Protein AF-A0A7S1GPT6-F1 (afdb_monomer)

Solvent-accessible surface area (backbone atoms only — not comparable to full-atom values): 10479 Å² total; per-residue (Å²): 139,83,83,91,85,88,83,77,87,80,75,87,80,90,67,91,73,74,90,72,77,72,77,74,68,86,82,73,55,74,66,53,53,50,54,49,53,50,51,50,53,50,50,54,53,48,50,55,48,53,53,55,52,52,55,48,50,58,49,51,63,57,60,75,68,60,80,88,77,86,90,85,83,87,88,85,83,88,80,91,83,85,89,78,77,87,76,75,82,73,84,88,82,83,86,72,55,74,66,58,54,49,31,55,75,71,61,67,63,74,86,76,78,64,78,95,53,89,57,72,57,47,72,77,43,83,72,46,66,88,82,92,81,85,77,82,86,85,81,82,80,74,78,89,67,129

Structure (mmCIF, N/CA/C/O backbone):
data_AF-A0A7S1GPT6-F1
#
_entry.id   AF-A0A7S1GPT6-F1
#
loop_
_atom_site.group_PDB
_atom_site.id
_atom_site.type_symbol
_atom_site.label_atom_id
_atom_site.label_alt_id
_atom_site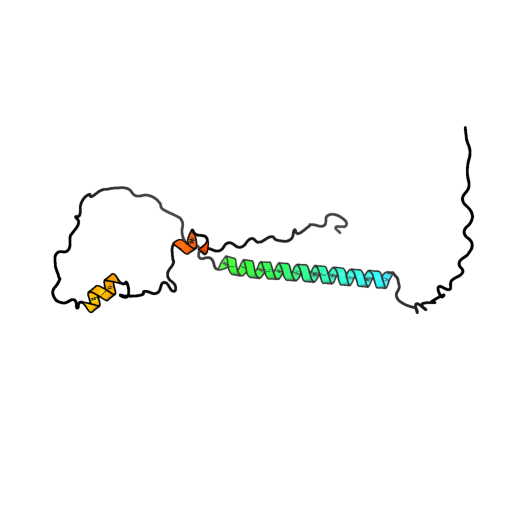.label_comp_id
_atom_site.label_asym_id
_atom_site.label_entity_id
_atom_site.label_seq_id
_atom_site.pdbx_PDB_ins_code
_atom_site.Cartn_x
_atom_site.Cartn_y
_atom_site.Cartn_z
_atom_site.occupancy
_atom_site.B_iso_or_equiv
_atom_site.auth_seq_id
_atom_site.auth_comp_id
_atom_site.auth_asym_id
_atom_site.auth_atom_id
_atom_site.pdbx_PDB_model_num
ATOM 1 N N . TYR A 1 1 ? -3.413 42.673 -56.608 1.00 36.94 1 TYR A N 1
ATOM 2 C CA . TYR A 1 1 ? -2.910 43.932 -56.034 1.00 36.94 1 TYR A CA 1
ATOM 3 C C . TYR A 1 1 ? -2.702 43.709 -54.536 1.00 36.94 1 TYR A C 1
ATOM 5 O O . TYR A 1 1 ? -3.648 43.268 -53.908 1.00 36.94 1 TYR A O 1
ATOM 13 N N . ASP A 1 2 ? -1.554 43.864 -53.874 1.00 45.47 2 ASP A N 1
ATOM 14 C CA . ASP A 1 2 ? -0.220 44.319 -54.266 1.00 45.47 2 ASP A CA 1
ATOM 15 C C . ASP A 1 2 ? 0.843 43.911 -53.220 1.00 45.47 2 ASP A C 1
ATOM 17 O O . ASP A 1 2 ? 0.607 43.906 -52.017 1.00 45.47 2 ASP A O 1
ATOM 21 N N . TYR A 1 3 ? 2.015 43.562 -53.750 1.00 46.72 3 TYR A N 1
ATOM 22 C CA . TYR A 1 3 ? 3.398 43.809 -53.319 1.00 46.72 3 TYR A CA 1
ATOM 23 C C . TYR A 1 3 ? 3.780 44.211 -51.871 1.00 46.72 3 TYR A C 1
ATOM 25 O O . TYR A 1 3 ? 3.494 45.295 -51.375 1.00 46.72 3 TYR A O 1
ATOM 33 N N . ARG A 1 4 ? 4.672 43.373 -51.311 1.00 52.00 4 ARG A N 1
ATOM 34 C CA . ARG A 1 4 ? 5.964 43.679 -50.642 1.00 52.00 4 ARG A CA 1
ATOM 35 C C . ARG A 1 4 ? 6.181 45.092 -50.047 1.00 52.00 4 ARG A C 1
ATOM 37 O O . ARG A 1 4 ? 6.510 46.029 -50.766 1.00 52.00 4 ARG A O 1
ATOM 44 N N . LYS A 1 5 ? 6.300 45.153 -48.715 1.00 53.69 5 LYS A N 1
ATOM 45 C CA . LYS A 1 5 ? 7.204 46.032 -47.926 1.00 53.69 5 LYS A CA 1
ATOM 46 C C . LYS A 1 5 ? 7.641 45.191 -46.711 1.00 53.69 5 LYS A C 1
ATOM 48 O O . LYS A 1 5 ? 6.791 44.588 -46.085 1.00 53.69 5 LYS A O 1
ATOM 53 N N . GLY A 1 6 ? 8.897 44.981 -46.325 1.00 51.38 6 GLY A N 1
ATOM 54 C CA . GLY A 1 6 ? 10.103 45.782 -46.474 1.00 51.38 6 GLY A CA 1
ATOM 55 C C . GLY A 1 6 ? 10.652 46.115 -45.079 1.00 51.38 6 GLY A C 1
ATOM 56 O O . GLY A 1 6 ? 10.609 47.276 -44.691 1.00 51.38 6 GLY A O 1
ATOM 57 N N . HIS A 1 7 ? 11.166 45.135 -44.319 1.00 46.94 7 HIS A N 1
ATOM 58 C CA . HIS A 1 7 ? 11.842 45.402 -43.039 1.00 46.94 7 HIS A CA 1
ATOM 59 C C . HIS A 1 7 ? 13.308 44.955 -43.033 1.00 46.94 7 HIS A C 1
ATOM 61 O O . HIS A 1 7 ? 13.669 43.818 -42.763 1.00 46.94 7 HIS A O 1
ATOM 67 N N . ARG A 1 8 ? 14.129 45.936 -43.424 1.00 56.47 8 ARG A N 1
ATOM 68 C CA . ARG A 1 8 ? 15.389 46.390 -42.818 1.00 56.47 8 ARG A CA 1
ATOM 69 C C . ARG A 1 8 ? 16.214 45.363 -42.027 1.00 56.47 8 ARG A C 1
ATOM 71 O O . ARG A 1 8 ? 15.931 45.023 -40.887 1.00 56.47 8 ARG A O 1
ATOM 78 N N . ARG A 1 9 ? 17.344 45.044 -42.659 1.00 50.75 9 ARG A N 1
ATOM 79 C CA . ARG A 1 9 ? 18.628 44.590 -42.112 1.00 50.75 9 ARG A CA 1
ATOM 80 C C . ARG A 1 9 ? 18.906 45.157 -40.711 1.00 50.75 9 ARG A C 1
ATOM 82 O O . ARG A 1 9 ? 19.160 46.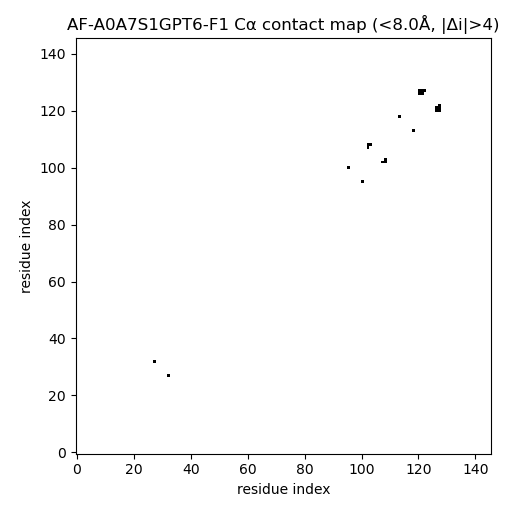355 -40.588 1.00 50.75 9 ARG A O 1
ATOM 89 N N . HIS A 1 10 ? 18.959 44.291 -39.701 1.00 43.28 10 HIS A N 1
ATOM 90 C CA . HIS A 1 10 ? 19.678 44.586 -38.465 1.00 43.28 10 HIS A CA 1
ATOM 91 C C . HIS A 1 10 ? 21.098 44.028 -38.565 1.00 43.28 10 HIS A C 1
ATOM 93 O O . HIS A 1 10 ? 21.322 42.833 -38.738 1.00 43.28 10 HIS A O 1
ATOM 99 N N . ARG A 1 11 ? 22.030 44.980 -38.553 1.00 49.41 11 ARG A N 1
ATOM 100 C CA . ARG A 1 11 ? 23.481 44.839 -38.485 1.00 49.41 11 ARG A CA 1
ATOM 101 C C . ARG A 1 11 ? 23.914 43.951 -37.318 1.00 49.41 11 ARG A C 1
ATOM 103 O O . ARG A 1 11 ? 23.320 44.024 -36.249 1.00 49.41 11 ARG A O 1
ATOM 110 N N . HIS A 1 12 ? 24.995 43.213 -37.575 1.00 44.31 12 HIS A N 1
ATOM 111 C CA . HIS A 1 12 ? 26.089 42.891 -36.657 1.00 44.31 12 HIS A CA 1
ATOM 112 C C . HIS A 1 12 ? 25.941 43.461 -35.239 1.00 44.31 12 HIS A C 1
ATOM 114 O O . HIS A 1 12 ? 26.089 44.668 -35.046 1.00 44.31 12 HIS A O 1
ATOM 120 N N . ASP A 1 13 ? 25.778 42.573 -34.259 1.00 48.78 13 ASP A N 1
ATOM 121 C CA . ASP A 1 13 ? 26.337 42.796 -32.927 1.00 48.78 13 ASP A CA 1
ATOM 122 C C . ASP A 1 13 ? 27.406 41.721 -32.706 1.00 48.78 13 ASP A C 1
ATOM 124 O O . ASP A 1 13 ? 27.148 40.570 -32.345 1.00 48.78 13 ASP A O 1
ATOM 128 N N . GLU A 1 14 ? 28.631 42.105 -33.050 1.00 51.06 14 GLU A N 1
ATOM 129 C CA . GLU A 1 14 ? 29.856 41.429 -32.663 1.00 51.06 14 GLU A CA 1
ATOM 130 C C . GLU A 1 14 ? 30.023 41.568 -31.151 1.00 51.06 14 GLU A C 1
ATOM 132 O O . GLU A 1 14 ? 30.644 42.504 -30.649 1.00 51.06 14 GLU A O 1
ATOM 137 N N . ARG A 1 15 ? 29.492 40.610 -30.393 1.00 49.41 15 ARG A N 1
ATOM 138 C CA . ARG A 1 15 ? 29.848 40.463 -28.982 1.00 49.41 15 ARG A CA 1
ATOM 139 C C . ARG A 1 15 ? 30.318 39.053 -28.703 1.00 49.41 15 ARG A C 1
ATOM 141 O O . ARG A 1 15 ? 29.548 38.171 -28.351 1.00 49.41 15 ARG A O 1
ATOM 148 N N . ARG A 1 16 ? 31.639 38.898 -28.844 1.00 51.50 16 ARG A N 1
ATOM 149 C CA . ARG A 1 16 ? 32.515 38.271 -27.841 1.00 51.50 16 ARG A CA 1
ATOM 150 C C . ARG A 1 16 ? 31.827 37.188 -26.994 1.00 51.50 16 ARG A C 1
ATOM 152 O O . ARG A 1 16 ? 31.577 37.380 -25.809 1.00 51.50 16 ARG A O 1
ATOM 159 N N . GLY A 1 17 ? 31.579 36.031 -27.593 1.00 45.84 17 GLY A N 1
ATOM 160 C CA . GLY A 1 17 ? 31.320 34.786 -26.876 1.00 45.84 17 GLY A CA 1
ATOM 161 C C . GLY A 1 17 ? 32.509 33.877 -27.111 1.00 45.84 17 GLY A C 1
ATOM 162 O O . GLY A 1 17 ? 32.592 33.251 -28.160 1.00 45.84 17 GLY A O 1
ATOM 163 N N . GLY A 1 18 ? 33.471 33.912 -26.190 1.00 44.12 18 GLY A N 1
ATOM 164 C CA . GLY A 1 18 ? 34.782 33.295 -26.333 1.00 44.12 18 GLY A CA 1
ATOM 165 C C . GLY A 1 18 ? 34.742 31.874 -26.889 1.00 44.12 18 GLY A C 1
ATOM 166 O O . GLY A 1 18 ? 33.984 31.024 -26.419 1.00 44.12 18 GLY A O 1
ATOM 167 N N . PHE A 1 19 ? 35.646 31.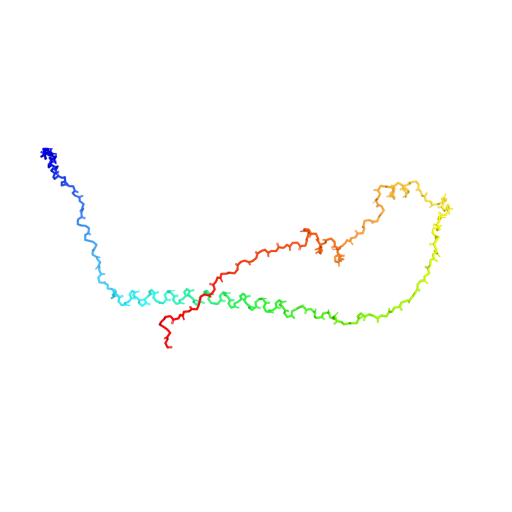638 -27.838 1.00 45.59 19 PHE A N 1
ATOM 168 C CA . PHE A 1 19 ? 36.330 30.369 -28.053 1.00 45.59 19 PHE A CA 1
ATOM 169 C C . PHE A 1 19 ? 36.816 29.839 -26.693 1.00 45.59 19 PHE A C 1
ATOM 171 O O . PHE A 1 19 ? 37.960 30.021 -26.286 1.00 45.59 19 PHE A O 1
ATOM 178 N N . ARG A 1 20 ? 35.922 29.217 -25.922 1.00 48.41 20 ARG A N 1
ATOM 179 C CA . ARG A 1 20 ? 36.317 28.326 -24.846 1.00 48.41 20 ARG A CA 1
ATOM 180 C C . ARG A 1 20 ? 36.595 27.019 -25.552 1.00 48.41 20 ARG A C 1
ATOM 182 O O . ARG A 1 20 ? 35.722 26.162 -25.664 1.00 48.41 20 ARG A O 1
ATOM 189 N N . GLU A 1 21 ? 37.814 26.918 -26.071 1.00 47.06 21 GLU A N 1
ATOM 190 C CA . GLU A 1 21 ? 38.483 25.643 -26.250 1.00 47.06 21 GLU A CA 1
ATOM 191 C C . GLU A 1 21 ? 38.414 24.933 -24.896 1.00 47.06 21 GLU A C 1
ATOM 193 O O . GLU A 1 21 ? 39.270 25.059 -24.025 1.00 47.06 21 GLU A O 1
ATOM 198 N N . GLN A 1 22 ? 37.316 24.216 -24.667 1.00 47.47 22 GLN A N 1
ATOM 199 C CA . GLN A 1 22 ? 37.371 23.058 -23.813 1.00 47.47 22 GLN A CA 1
ATOM 200 C C . GLN A 1 22 ? 38.251 22.098 -24.580 1.00 47.47 22 GLN A C 1
ATOM 202 O O . GLN A 1 22 ? 37.782 21.336 -25.426 1.00 47.47 22 GLN A O 1
ATOM 207 N N . SER A 1 23 ? 39.540 22.179 -24.279 1.00 45.50 23 SER A N 1
ATOM 208 C CA . SER A 1 23 ? 40.494 21.097 -24.375 1.00 45.50 23 SER A CA 1
ATOM 209 C C . SER A 1 23 ? 39.859 19.890 -23.687 1.00 45.50 23 SER A C 1
ATOM 211 O O . SER A 1 23 ? 40.102 19.607 -22.516 1.00 45.50 23 SER A O 1
ATOM 213 N N . ARG A 1 24 ? 38.969 19.197 -24.406 1.00 52.22 24 ARG A N 1
ATOM 214 C CA . ARG A 1 24 ? 38.567 17.825 -24.135 1.00 52.22 24 ARG A CA 1
ATOM 215 C C . ARG A 1 24 ? 39.802 17.015 -24.462 1.00 52.22 24 ARG A C 1
ATOM 217 O O . ARG A 1 24 ? 39.968 16.478 -25.553 1.00 52.22 24 ARG A O 1
ATOM 224 N N . SER A 1 25 ? 40.719 17.033 -23.509 1.00 46.91 25 SER A N 1
ATOM 225 C CA . SER A 1 25 ? 41.742 16.032 -23.351 1.00 46.91 25 SER A CA 1
ATOM 226 C C . SER A 1 25 ? 41.125 14.672 -23.676 1.00 46.91 25 SER A C 1
ATOM 228 O O . SER A 1 25 ? 40.139 14.245 -23.071 1.00 46.91 25 SER A O 1
ATOM 230 N N . ARG A 1 26 ? 41.709 14.026 -24.691 1.00 51.41 26 ARG A 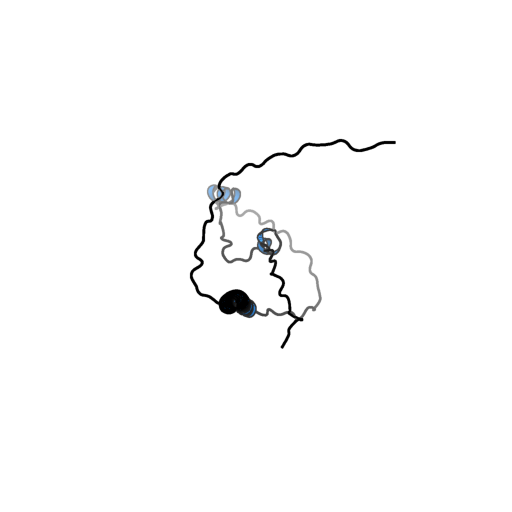N 1
ATOM 231 C CA . ARG A 1 26 ? 41.862 12.568 -24.815 1.00 51.41 26 ARG A CA 1
ATOM 232 C C . ARG A 1 26 ? 41.714 11.941 -23.414 1.00 51.41 26 ARG A C 1
ATOM 234 O O . ARG A 1 26 ? 42.427 12.347 -22.507 1.00 51.41 26 ARG A O 1
ATOM 241 N N . SER A 1 27 ? 40.806 11.019 -23.119 1.00 51.16 27 SER A N 1
ATOM 242 C CA . SER A 1 27 ? 40.469 9.814 -23.869 1.00 51.16 27 SER A CA 1
ATOM 243 C C . SER A 1 27 ? 39.337 9.072 -23.149 1.00 51.16 27 SER A C 1
ATOM 245 O O . SER A 1 27 ? 39.489 8.697 -21.986 1.00 51.16 27 SER A O 1
ATOM 247 N N . ARG A 1 28 ? 38.235 8.808 -23.848 1.00 55.06 28 ARG A N 1
ATOM 248 C CA . ARG A 1 28 ? 37.352 7.651 -23.640 1.00 55.06 28 ARG A CA 1
ATOM 249 C C . ARG A 1 28 ? 36.627 7.453 -24.959 1.00 55.06 28 ARG A C 1
ATOM 251 O O . ARG A 1 28 ? 36.006 8.392 -25.450 1.00 55.06 28 ARG A O 1
ATOM 258 N N . SER A 1 29 ? 36.802 6.288 -25.574 1.00 70.56 29 SER A N 1
ATOM 259 C CA . SER A 1 29 ? 36.103 5.976 -26.820 1.00 70.56 29 SER A CA 1
ATOM 260 C C . SER A 1 29 ? 34.589 6.079 -26.571 1.00 70.56 29 SER A C 1
ATOM 262 O O . SER A 1 29 ? 34.149 5.734 -25.469 1.00 70.56 29 SER A O 1
ATOM 264 N N . PRO A 1 30 ? 33.769 6.497 -27.549 1.00 72.44 30 PRO A N 1
ATOM 265 C CA . PRO A 1 30 ? 32.313 6.353 -27.473 1.00 72.44 30 PRO A CA 1
ATOM 266 C C . PRO A 1 30 ? 31.869 4.948 -27.015 1.00 72.44 30 PRO A C 1
ATOM 268 O O . PRO A 1 30 ? 30.863 4.802 -26.317 1.00 72.44 30 PRO A O 1
ATOM 271 N N . ASP A 1 31 ? 32.663 3.915 -27.316 1.00 76.31 31 ASP A N 1
ATOM 272 C CA . ASP A 1 31 ? 32.437 2.548 -26.838 1.00 76.31 31 ASP A CA 1
ATOM 273 C C . ASP A 1 31 ? 32.641 2.376 -25.327 1.00 76.31 31 ASP A C 1
ATOM 275 O O . ASP A 1 31 ? 31.890 1.642 -24.679 1.00 76.31 31 ASP A O 1
ATOM 279 N N . ASP A 1 32 ? 33.608 3.073 -24.726 1.00 78.19 32 ASP A N 1
ATOM 280 C CA . ASP A 1 32 ? 33.824 3.043 -23.276 1.00 78.19 32 ASP A CA 1
ATOM 281 C C . ASP A 1 32 ? 32.667 3.702 -22.527 1.00 78.19 32 ASP A C 1
ATOM 283 O O . ASP A 1 32 ? 32.242 3.223 -21.470 1.00 78.19 32 ASP A O 1
ATOM 287 N N . GLU A 1 33 ? 32.135 4.791 -23.080 1.00 78.50 33 GLU A N 1
ATOM 288 C CA . GLU A 1 33 ? 30.979 5.490 -22.529 1.00 78.50 33 GLU A CA 1
ATOM 289 C C . GLU A 1 33 ? 29.719 4.623 -22.622 1.00 78.50 33 GLU A C 1
ATOM 291 O O . GLU A 1 33 ? 29.005 4.449 -21.629 1.00 78.50 33 GLU A O 1
ATOM 296 N N . ARG A 1 34 ? 29.510 3.959 -23.764 1.00 82.12 34 ARG A N 1
ATOM 297 C CA . ARG A 1 34 ? 28.425 2.990 -23.952 1.00 82.12 34 ARG A CA 1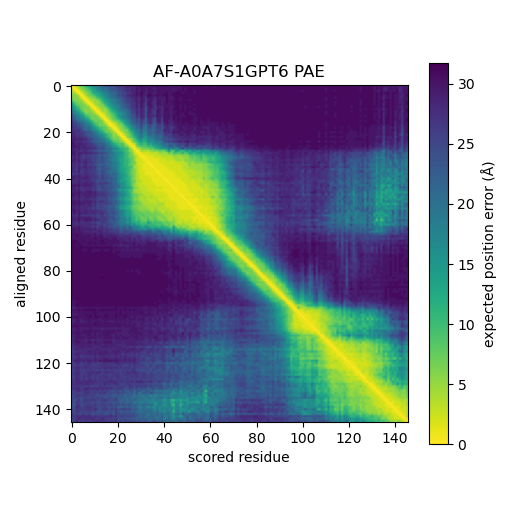
ATOM 298 C C . ARG A 1 34 ? 28.529 1.817 -22.976 1.00 82.12 34 ARG A C 1
ATOM 300 O O . ARG A 1 34 ? 27.538 1.462 -22.337 1.00 82.12 34 ARG A O 1
ATOM 307 N N . ARG A 1 35 ? 29.732 1.264 -22.781 1.00 86.69 35 ARG A N 1
ATOM 308 C CA . ARG A 1 35 ? 29.990 0.176 -21.822 1.00 86.69 35 ARG A CA 1
ATOM 309 C C . ARG A 1 35 ? 29.724 0.608 -20.381 1.00 86.69 35 ARG A C 1
ATOM 311 O O . ARG A 1 35 ? 29.244 -0.187 -19.573 1.00 86.69 35 ARG A O 1
ATOM 318 N N . ARG A 1 36 ? 30.037 1.859 -20.039 1.00 88.38 36 ARG A N 1
ATOM 319 C CA . ARG A 1 36 ? 29.765 2.430 -18.714 1.00 88.38 36 ARG A CA 1
ATOM 320 C C . ARG A 1 36 ? 28.264 2.581 -18.470 1.00 88.38 36 ARG A C 1
ATOM 322 O O . ARG A 1 36 ? 27.783 2.099 -17.448 1.00 88.38 36 ARG A O 1
ATOM 329 N N . LEU A 1 37 ? 27.536 3.167 -19.419 1.00 88.00 37 LEU A N 1
ATOM 330 C CA . LEU A 1 37 ? 26.079 3.329 -19.349 1.00 88.00 37 LEU A CA 1
ATOM 331 C C . LEU A 1 37 ? 25.358 1.981 -19.251 1.00 88.00 37 LEU A C 1
ATOM 333 O O . LEU A 1 37 ? 24.403 1.831 -18.491 1.00 88.00 37 LEU A O 1
ATOM 337 N N . GLU A 1 38 ? 25.830 0.970 -19.977 1.00 90.62 38 GLU A N 1
ATOM 338 C CA . GLU A 1 38 ? 25.247 -0.369 -19.921 1.00 90.62 38 GLU A CA 1
ATOM 339 C C . GLU A 1 38 ? 25.496 -1.054 -18.572 1.00 90.62 38 GLU A C 1
ATOM 341 O O . GLU A 1 38 ? 24.579 -1.663 -18.014 1.00 90.62 38 GLU A O 1
ATOM 346 N N . LYS A 1 39 ? 26.695 -0.899 -17.992 1.00 92.81 39 LYS A N 1
ATOM 347 C CA . LYS A 1 39 ? 26.988 -1.363 -16.626 1.00 92.81 39 LYS A CA 1
ATOM 348 C C . LYS A 1 39 ? 26.097 -0.680 -15.595 1.00 92.81 39 LYS A C 1
ATOM 350 O O . LYS A 1 39 ? 25.551 -1.361 -14.732 1.00 92.81 39 LYS A O 1
ATOM 355 N N . GLU A 1 40 ? 25.918 0.630 -15.702 1.00 91.19 40 GLU A N 1
ATOM 356 C CA . GLU A 1 40 ? 25.064 1.399 -14.798 1.00 91.19 40 GLU A CA 1
ATOM 357 C C . GLU A 1 40 ? 23.594 0.976 -14.918 1.00 91.19 40 GLU A C 1
ATOM 359 O O . GLU A 1 40 ? 22.941 0.668 -13.919 1.00 91.19 40 GLU A O 1
ATOM 364 N N . ARG A 1 41 ? 23.090 0.830 -16.147 1.00 92.69 41 ARG A N 1
ATOM 365 C CA . ARG A 1 41 ? 21.743 0.315 -16.419 1.00 92.69 41 ARG A CA 1
ATOM 366 C C . ARG A 1 41 ? 21.557 -1.098 -15.867 1.00 92.69 41 ARG A C 1
ATOM 368 O O . ARG A 1 41 ? 20.521 -1.390 -15.269 1.00 92.69 41 ARG A O 1
ATOM 375 N N . LYS A 1 42 ? 22.549 -1.976 -16.040 1.00 95.06 42 LYS A N 1
ATOM 376 C CA . LYS A 1 42 ? 22.525 -3.349 -15.520 1.00 95.06 42 LYS A CA 1
ATOM 377 C C . LYS A 1 42 ? 22.528 -3.366 -13.993 1.00 95.06 42 LYS A C 1
ATOM 379 O O . LYS A 1 42 ? 21.730 -4.094 -13.413 1.00 95.06 42 LYS A O 1
ATOM 384 N N . ALA A 1 43 ? 23.359 -2.545 -13.354 1.00 93.38 43 ALA A N 1
ATOM 385 C CA . ALA A 1 43 ? 23.404 -2.409 -11.901 1.00 93.38 43 ALA A CA 1
ATOM 386 C C . ALA A 1 43 ? 22.070 -1.890 -11.343 1.00 93.38 43 ALA A C 1
ATOM 388 O O . ALA A 1 43 ? 21.539 -2.454 -10.389 1.00 93.38 43 ALA A O 1
ATOM 389 N N . ARG A 1 44 ? 21.467 -0.887 -11.993 1.00 90.94 44 ARG A N 1
ATOM 390 C CA . ARG A 1 44 ? 20.149 -0.358 -11.616 1.00 90.94 44 ARG A CA 1
ATOM 391 C C . ARG A 1 44 ? 19.053 -1.422 -11.708 1.00 90.94 44 ARG A C 1
ATOM 393 O O . ARG A 1 44 ? 18.254 -1.557 -10.787 1.00 90.94 44 ARG A O 1
ATOM 400 N N . MET A 1 45 ? 19.036 -2.207 -12.786 1.00 89.56 45 MET A N 1
ATOM 401 C CA . MET A 1 45 ? 18.077 -3.307 -12.950 1.00 89.56 45 MET A CA 1
ATOM 402 C C . MET A 1 45 ? 18.323 -4.457 -11.969 1.00 89.56 45 MET A C 1
ATOM 404 O O . MET A 1 45 ? 17.366 -5.079 -11.520 1.00 89.56 45 MET A O 1
ATOM 408 N N . ALA A 1 46 ? 19.582 -4.748 -11.636 1.00 92.75 46 ALA A N 1
ATOM 409 C CA . ALA A 1 46 ? 19.928 -5.754 -10.639 1.00 92.75 46 ALA A CA 1
ATOM 410 C C . ALA A 1 46 ? 19.450 -5.341 -9.241 1.00 92.75 46 ALA A C 1
ATOM 412 O O . ALA A 1 46 ? 18.832 -6.152 -8.561 1.00 92.75 46 ALA A O 1
ATOM 413 N N . ARG A 1 47 ? 19.639 -4.070 -8.859 1.00 90.69 47 ARG A N 1
ATOM 414 C CA . ARG A 1 47 ? 19.140 -3.526 -7.588 1.00 90.69 47 ARG A CA 1
ATOM 415 C C . ARG A 1 47 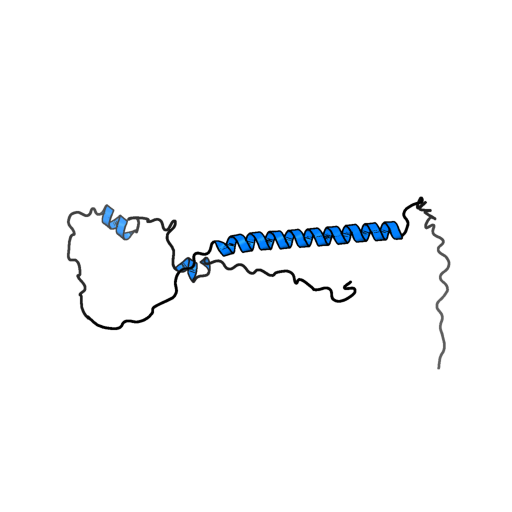? 17.619 -3.620 -7.485 1.00 90.69 47 ARG A C 1
ATOM 417 O O . ARG A 1 47 ? 17.120 -4.142 -6.500 1.00 90.69 47 ARG A O 1
ATOM 424 N N . LEU A 1 48 ? 16.904 -3.199 -8.531 1.00 87.88 48 LEU A N 1
ATOM 425 C CA . LEU A 1 48 ? 15.443 -3.315 -8.586 1.00 87.88 48 LEU A CA 1
ATOM 426 C C . LEU A 1 48 ? 14.967 -4.770 -8.482 1.00 87.88 48 LEU A C 1
ATOM 428 O O . LEU A 1 48 ? 13.932 -5.027 -7.881 1.00 87.88 48 LEU A O 1
ATOM 432 N N . ARG A 1 49 ? 15.681 -5.735 -9.075 1.00 87.62 49 ARG A N 1
ATOM 433 C CA . ARG A 1 49 ? 15.327 -7.157 -8.935 1.00 87.62 49 ARG A CA 1
ATOM 434 C C . ARG A 1 49 ? 15.562 -7.662 -7.518 1.00 87.62 49 ARG A C 1
ATOM 436 O O . ARG A 1 49 ? 14.644 -8.235 -6.959 1.00 87.62 49 ARG A O 1
ATOM 443 N N . ALA A 1 50 ? 16.724 -7.373 -6.937 1.00 90.38 50 ALA A N 1
ATOM 444 C CA . ALA A 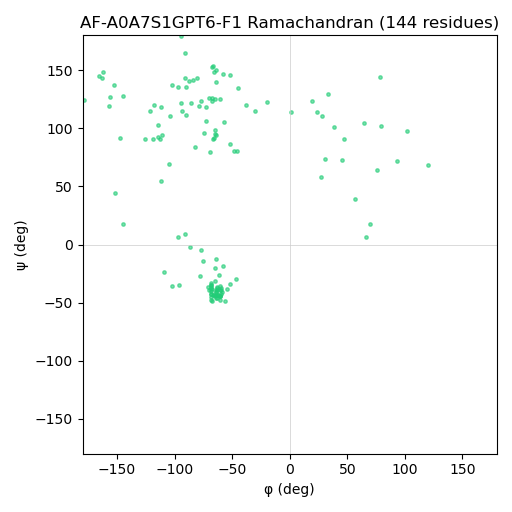1 50 ? 17.045 -7.777 -5.571 1.00 90.38 50 ALA A CA 1
ATOM 445 C C . ALA A 1 50 ? 16.044 -7.216 -4.544 1.00 90.38 50 ALA A C 1
ATOM 447 O O . ALA A 1 50 ? 15.622 -7.935 -3.648 1.00 90.38 50 ALA A O 1
ATOM 448 N N . GLU A 1 51 ? 15.624 -5.959 -4.706 1.00 87.44 51 GLU A N 1
ATOM 449 C CA . GLU A 1 51 ? 14.596 -5.332 -3.865 1.00 87.44 51 GLU A CA 1
ATOM 450 C C . GLU A 1 51 ? 13.239 -6.042 -3.998 1.00 87.44 51 GLU A C 1
ATOM 452 O O . GLU A 1 51 ? 12.635 -6.404 -2.994 1.00 87.44 51 GLU A O 1
ATOM 457 N N . ASN A 1 52 ? 12.805 -6.344 -5.228 1.00 89.31 52 ASN A N 1
ATOM 458 C CA . ASN A 1 52 ? 11.570 -7.104 -5.457 1.00 89.31 52 ASN A CA 1
ATOM 459 C C . ASN A 1 52 ? 11.635 -8.537 -4.899 1.00 89.31 52 ASN A C 1
ATOM 461 O O . ASN A 1 52 ? 10.632 -9.041 -4.400 1.00 89.31 52 ASN A O 1
ATOM 465 N N . ASP A 1 53 ? 12.782 -9.208 -5.017 1.00 87.88 53 ASP A N 1
ATOM 466 C CA . ASP A 1 53 ? 12.951 -10.586 -4.548 1.00 87.88 53 ASP A CA 1
ATOM 467 C C . ASP A 1 53 ? 12.949 -10.637 -3.005 1.00 87.88 53 ASP A C 1
ATOM 469 O O . ASP A 1 53 ? 12.289 -11.495 -2.421 1.00 87.88 53 ASP A O 1
ATOM 473 N N . ALA A 1 54 ? 13.578 -9.662 -2.336 1.00 88.31 54 ALA A N 1
ATOM 474 C CA . ALA A 1 54 ? 13.521 -9.518 -0.879 1.00 88.31 54 ALA A CA 1
ATOM 475 C C . ALA A 1 54 ? 12.096 -9.225 -0.371 1.00 88.31 54 ALA A C 1
ATOM 477 O O . ALA A 1 54 ? 11.658 -9.791 0.632 1.00 88.31 54 ALA A O 1
ATOM 478 N N . GLU A 1 55 ? 11.338 -8.377 -1.074 1.00 80.31 55 GLU A N 1
ATOM 479 C CA . GLU A 1 55 ? 9.928 -8.127 -0.753 1.00 80.31 55 GLU A CA 1
ATOM 480 C C . GLU A 1 55 ? 9.054 -9.387 -0.901 1.00 80.31 55 GLU A C 1
ATOM 482 O O . GLU A 1 55 ? 8.144 -9.608 -0.095 1.00 80.31 55 GLU A O 1
ATOM 487 N N . GLU A 1 56 ? 9.315 -10.230 -1.907 1.00 80.75 56 GLU A N 1
ATOM 488 C CA . GLU A 1 56 ? 8.615 -11.510 -2.083 1.00 80.75 56 GLU A CA 1
ATOM 489 C C . GLU A 1 56 ? 8.982 -12.521 -0.982 1.00 80.75 56 GLU A C 1
ATOM 491 O O . GLU A 1 56 ? 8.084 -13.189 -0.470 1.00 80.75 56 GLU A O 1
ATOM 496 N N . GLU A 1 57 ? 10.236 -12.591 -0.523 1.00 85.31 57 GLU A N 1
ATOM 497 C CA . GLU A 1 57 ? 10.613 -13.452 0.614 1.00 85.31 57 GLU A CA 1
ATOM 498 C C . GLU A 1 57 ? 9.940 -13.038 1.929 1.00 85.31 57 GLU A C 1
ATOM 500 O O . GLU A 1 57 ? 9.400 -13.876 2.661 1.00 85.31 57 GLU A O 1
ATOM 505 N N . ILE A 1 58 ? 9.902 -11.736 2.225 1.00 82.25 58 ILE A N 1
ATOM 506 C CA . ILE A 1 58 ? 9.202 -11.216 3.409 1.00 82.25 58 ILE A CA 1
ATOM 507 C C . ILE A 1 58 ? 7.711 -11.564 3.330 1.00 82.25 58 ILE A C 1
ATOM 509 O O . ILE A 1 58 ? 7.092 -11.953 4.321 1.00 82.25 58 ILE A O 1
ATOM 513 N N . ARG A 1 59 ? 7.116 -11.484 2.138 1.00 77.12 59 ARG A N 1
ATOM 514 C CA . ARG A 1 59 ? 5.713 -11.849 1.935 1.00 77.12 59 ARG A CA 1
ATOM 515 C C . ARG A 1 59 ? 5.469 -13.349 2.098 1.00 77.12 59 ARG A C 1
ATOM 517 O O . ARG A 1 59 ? 4.493 -13.725 2.747 1.00 77.12 59 ARG A O 1
ATOM 524 N N . LEU A 1 60 ? 6.314 -14.195 1.510 1.00 78.88 60 LEU A N 1
ATOM 525 C CA . LEU A 1 60 ? 6.205 -15.651 1.607 1.00 78.88 60 LEU A CA 1
ATOM 526 C C . LEU A 1 60 ? 6.361 -16.114 3.057 1.00 78.88 60 LEU A C 1
ATOM 528 O O . LEU A 1 60 ? 5.547 -16.905 3.530 1.00 78.88 60 LEU A O 1
ATOM 532 N N . SER A 1 61 ? 7.327 -15.567 3.793 1.00 77.81 61 SER A N 1
ATOM 533 C CA . SER A 1 61 ? 7.526 -15.888 5.212 1.00 77.81 61 SER A CA 1
ATOM 534 C C . SER A 1 61 ? 6.361 -15.436 6.103 1.00 77.81 61 SER A C 1
ATOM 536 O O . SER A 1 61 ? 6.039 -16.117 7.077 1.00 77.81 61 SER A O 1
ATOM 538 N N . LEU A 1 62 ? 5.667 -14.346 5.753 1.00 72.25 62 LEU A N 1
ATOM 539 C CA . LEU A 1 62 ? 4.429 -13.946 6.430 1.00 72.25 62 LEU A CA 1
ATOM 540 C C . LEU A 1 62 ? 3.247 -14.877 6.112 1.00 72.25 62 LEU A C 1
ATOM 542 O O . LEU A 1 62 ? 2.407 -15.118 6.976 1.00 72.25 62 LEU A O 1
ATOM 546 N N . HIS A 1 63 ? 3.152 -15.387 4.879 1.00 61.62 63 HIS A N 1
ATOM 547 C CA . HIS A 1 63 ? 1.991 -16.164 4.434 1.00 61.62 63 HIS A CA 1
ATOM 548 C C . HIS A 1 63 ? 1.988 -17.611 4.951 1.00 61.62 63 HIS A C 1
ATOM 550 O O . HIS A 1 63 ? 0.913 -18.168 5.150 1.00 61.62 63 HIS A O 1
ATOM 556 N N . HIS A 1 64 ? 3.157 -18.192 5.240 1.00 57.66 64 HIS A N 1
ATOM 557 C CA . HIS A 1 64 ? 3.280 -19.529 5.848 1.00 57.66 64 HIS A CA 1
ATOM 558 C C . HIS A 1 64 ? 2.997 -19.548 7.364 1.00 57.66 64 HIS A C 1
ATOM 560 O O . HIS A 1 64 ? 2.977 -20.614 7.968 1.00 57.66 64 HIS A O 1
ATOM 566 N N . LYS A 1 65 ? 2.767 -18.386 7.996 1.00 58.69 65 LYS A N 1
ATOM 567 C CA . LYS A 1 65 ? 2.415 -18.271 9.425 1.00 58.69 65 LYS A CA 1
ATOM 568 C C . LYS A 1 65 ? 0.910 -18.147 9.687 1.00 58.69 65 LYS A C 1
ATOM 570 O O . LYS A 1 65 ? 0.519 -17.902 10.826 1.00 58.69 65 LYS A O 1
ATOM 575 N N . LYS A 1 66 ? 0.055 -18.290 8.668 1.00 48.03 66 LYS A N 1
ATOM 576 C CA . LYS A 1 66 ? -1.395 -18.386 8.881 1.00 48.03 66 LYS A CA 1
ATOM 577 C C . LYS A 1 66 ? -1.734 -19.809 9.343 1.00 48.03 66 LYS A C 1
ATOM 579 O O . LYS A 1 66 ? -1.463 -20.735 8.584 1.00 48.03 66 LYS A O 1
ATOM 584 N N . PRO A 1 67 ? -2.303 -20.008 10.545 1.00 52.34 67 PRO A N 1
ATOM 585 C CA . PRO A 1 67 ? -2.856 -21.302 10.903 1.00 52.34 67 PRO A CA 1
ATOM 586 C C . PRO A 1 67 ? -4.083 -21.571 10.025 1.00 52.34 67 PRO A C 1
ATOM 588 O O . PRO A 1 67 ? -5.019 -20.773 9.981 1.00 52.34 67 PRO A O 1
ATOM 591 N N . GLU A 1 68 ? -4.047 -22.690 9.308 1.00 53.44 68 GLU A N 1
ATOM 592 C CA . GLU A 1 68 ? -5.209 -23.341 8.707 1.00 53.44 68 GLU A CA 1
ATOM 593 C C . GLU A 1 68 ? -6.216 -23.653 9.829 1.00 53.44 68 GLU A C 1
ATOM 595 O O . GLU A 1 68 ? -5.989 -24.550 10.642 1.00 53.44 68 GLU A O 1
ATOM 600 N N . LEU A 1 69 ? -7.313 -22.896 9.917 1.00 54.31 69 LEU A N 1
ATOM 601 C CA . LEU A 1 69 ? -8.446 -23.207 10.790 1.00 54.31 69 LEU A CA 1
ATOM 602 C C . LEU A 1 69 ? -9.667 -23.553 9.931 1.00 54.31 69 LEU A C 1
ATOM 604 O O . LEU A 1 69 ? -10.419 -22.682 9.517 1.00 54.31 69 LEU A O 1
ATOM 608 N N . ILE A 1 70 ? -9.767 -24.855 9.649 1.00 48.25 70 ILE A N 1
ATOM 609 C CA . ILE A 1 70 ? -10.955 -25.724 9.693 1.00 48.25 70 ILE A CA 1
ATOM 610 C C . ILE A 1 70 ? -12.279 -25.102 9.211 1.00 48.25 70 ILE A C 1
ATOM 612 O O . ILE A 1 70 ? -13.014 -24.510 9.996 1.00 48.25 70 ILE A O 1
ATOM 616 N N . ASP A 1 71 ? -12.658 -25.428 7.973 1.00 53.22 71 ASP A N 1
ATOM 617 C CA . ASP A 1 71 ? -14.051 -25.432 7.513 1.00 53.22 71 ASP A CA 1
ATOM 618 C C . ASP A 1 71 ? -14.459 -26.873 7.171 1.00 53.22 71 ASP A C 1
ATOM 620 O O . ASP A 1 71 ? -14.094 -27.378 6.116 1.00 53.22 71 ASP A O 1
ATOM 624 N N . THR A 1 72 ? -15.220 -27.549 8.040 1.00 46.12 72 THR A N 1
ATOM 625 C CA . THR A 1 72 ? -16.252 -28.527 7.630 1.00 46.12 72 THR A CA 1
ATOM 626 C C . THR A 1 72 ? -17.242 -28.808 8.768 1.00 46.12 72 THR A C 1
ATOM 628 O O . THR A 1 72 ? -16.878 -28.849 9.937 1.00 46.12 72 THR A O 1
ATOM 631 N N . ALA A 1 73 ? -18.485 -29.086 8.359 1.00 39.75 73 ALA A N 1
ATOM 632 C CA . ALA A 1 73 ? -19.606 -29.651 9.121 1.00 39.75 73 ALA A CA 1
ATOM 633 C C . ALA A 1 73 ? -20.589 -28.666 9.783 1.00 39.75 73 ALA A C 1
ATOM 635 O O . ALA A 1 73 ? -20.753 -28.567 10.996 1.00 39.75 73 ALA A O 1
ATOM 636 N N . VAL A 1 74 ? -21.366 -28.039 8.902 1.00 50.19 74 VAL A N 1
ATOM 637 C CA . VAL A 1 74 ? -22.761 -27.657 9.140 1.00 50.19 74 VAL A CA 1
ATOM 638 C C . VAL A 1 74 ? -23.624 -28.932 9.285 1.00 50.19 74 VAL A C 1
ATOM 640 O O . VAL A 1 74 ? -23.404 -29.904 8.566 1.00 50.19 74 VAL A O 1
ATOM 643 N N . VAL A 1 75 ? -24.680 -28.846 10.111 1.00 47.38 75 VAL A N 1
ATOM 644 C CA . VAL A 1 75 ? -25.923 -29.663 10.150 1.00 47.38 75 VAL A CA 1
ATOM 645 C C . VAL A 1 75 ? -26.030 -30.757 11.234 1.00 47.38 75 VAL A C 1
ATOM 647 O O . VAL A 1 75 ? -25.748 -31.924 10.998 1.00 47.38 75 VAL A O 1
ATOM 650 N N . SER A 1 76 ? -26.720 -30.424 12.335 1.00 43.69 76 SER A N 1
ATOM 651 C CA . SER A 1 76 ? -27.815 -31.260 12.867 1.00 43.69 76 SER A CA 1
ATOM 652 C C . SER A 1 76 ? -28.844 -30.416 13.636 1.00 43.69 76 SER A C 1
ATOM 654 O O . SER A 1 76 ? -28.505 -29.484 14.355 1.00 43.69 76 SER A O 1
ATOM 656 N N . LYS A 1 77 ? -30.123 -30.722 13.400 1.00 48.12 77 LYS A N 1
ATOM 657 C CA . LYS A 1 77 ? -31.336 -29.942 13.709 1.00 48.12 77 LYS A CA 1
ATOM 658 C C . LYS A 1 77 ? -31.948 -30.267 15.092 1.00 48.12 77 LYS A C 1
ATOM 660 O O . LYS A 1 77 ? -31.809 -31.394 15.546 1.00 48.12 77 LYS A O 1
ATOM 665 N N . LYS A 1 78 ? -32.853 -29.364 15.541 1.00 44.88 78 LYS A N 1
ATOM 666 C CA . LYS A 1 78 ? -33.999 -29.511 16.500 1.00 44.88 78 LYS A CA 1
ATOM 667 C C . LYS A 1 78 ? -33.634 -29.546 18.000 1.00 44.88 78 LYS A C 1
ATOM 669 O O . LYS A 1 78 ? -32.658 -30.170 18.354 1.00 44.88 78 LYS A O 1
ATOM 674 N N . LYS A 1 79 ? -34.403 -28.993 18.955 1.00 43.75 79 LYS A N 1
ATOM 675 C CA . LYS A 1 79 ? -35.730 -28.330 19.016 1.00 43.75 79 LYS A CA 1
ATOM 676 C C . LYS A 1 79 ? -35.841 -27.615 20.390 1.00 43.75 79 LYS A C 1
ATOM 678 O O . LYS A 1 79 ? -35.405 -28.189 21.372 1.00 43.75 79 LYS A O 1
ATOM 683 N N . ARG A 1 80 ? -36.507 -26.448 20.408 1.00 47.66 80 ARG A N 1
ATOM 684 C CA . ARG A 1 80 ? -37.394 -25.843 21.442 1.00 47.66 80 ARG A CA 1
ATOM 685 C C . ARG A 1 80 ? -37.130 -26.098 22.943 1.00 47.66 80 ARG A C 1
ATOM 687 O O . ARG A 1 80 ? -37.326 -27.222 23.371 1.00 47.66 80 ARG A O 1
ATOM 694 N N . THR A 1 81 ? -37.080 -25.009 23.722 1.00 40.12 81 THR A N 1
ATOM 695 C CA . THR A 1 81 ? -38.023 -24.742 24.836 1.00 40.12 81 THR A CA 1
ATOM 696 C C . THR A 1 81 ? -38.107 -23.242 25.131 1.00 40.12 81 THR A C 1
ATOM 698 O O . THR A 1 81 ? -37.104 -22.563 25.317 1.00 40.12 81 THR A O 1
ATOM 701 N N . THR A 1 82 ? -39.336 -22.743 25.129 1.00 48.53 82 THR A N 1
ATOM 702 C CA . THR A 1 82 ? -39.794 -21.459 25.661 1.00 48.53 82 THR A CA 1
ATOM 703 C C . THR A 1 82 ? -39.677 -21.441 27.194 1.00 48.53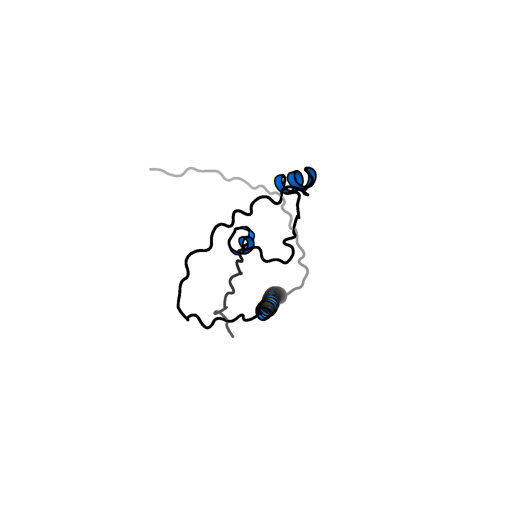 82 THR A C 1
ATOM 705 O O . THR A 1 82 ? -39.871 -22.482 27.809 1.00 48.53 82 THR A O 1
ATOM 708 N N . GLN A 1 83 ? -39.503 -20.241 27.765 1.00 49.84 83 GLN A N 1
ATOM 709 C CA . GLN A 1 83 ? -39.757 -19.854 29.169 1.00 49.84 83 GLN A CA 1
ATOM 710 C C . GLN A 1 83 ? -38.713 -20.229 30.240 1.00 49.84 83 GLN A C 1
ATOM 712 O O . GLN A 1 83 ? -38.726 -21.328 30.778 1.00 49.84 83 GLN A O 1
ATOM 717 N N . GLN A 1 84 ? -37.914 -19.227 30.619 1.00 47.38 84 GLN A N 1
ATOM 718 C CA . GLN A 1 84 ? -37.482 -18.905 31.991 1.00 47.38 84 GLN A CA 1
ATOM 719 C C . GLN A 1 84 ? -37.360 -17.356 31.986 1.00 47.38 84 GLN A C 1
ATOM 721 O O . GLN A 1 84 ? -36.514 -16.826 31.271 1.00 47.38 84 GLN A O 1
ATOM 726 N N . LEU A 1 85 ? -38.407 -16.592 32.340 1.00 46.69 85 LEU A N 1
ATOM 727 C CA . LEU A 1 85 ? -38.571 -15.967 33.668 1.00 46.69 85 LEU A CA 1
ATOM 728 C C . LEU A 1 85 ? -37.251 -15.286 34.084 1.00 46.69 85 LEU A C 1
ATOM 730 O O . LEU A 1 85 ? -36.306 -15.954 34.459 1.00 46.69 85 LEU A O 1
ATOM 734 N N . ASN A 1 86 ? -37.034 -14.006 33.766 1.00 48.75 86 ASN A N 1
ATOM 735 C CA . ASN A 1 86 ? -37.402 -12.867 34.618 1.00 48.75 86 ASN A CA 1
ATOM 736 C C . ASN A 1 86 ? -37.438 -13.202 36.118 1.00 48.75 86 ASN A C 1
ATOM 738 O O . ASN A 1 86 ? -38.461 -12.992 36.764 1.00 48.75 86 ASN A O 1
ATOM 742 N N . ASP A 1 87 ? -36.320 -13.676 36.663 1.00 42.47 87 ASP A N 1
ATOM 743 C CA . ASP A 1 87 ? -36.048 -13.513 38.087 1.00 42.47 87 ASP A CA 1
ATOM 744 C C . ASP A 1 87 ? -35.645 -12.055 38.323 1.00 42.47 87 ASP A C 1
ATOM 746 O O . ASP A 1 87 ? -34.524 -11.609 38.077 1.00 42.47 87 ASP A O 1
ATOM 750 N N . VAL A 1 88 ? -36.651 -11.281 38.722 1.00 49.06 88 VAL A N 1
ATOM 751 C CA . VAL A 1 88 ? -36.470 -10.042 39.468 1.00 49.06 88 VAL A CA 1
ATOM 752 C C . VAL A 1 88 ? -35.883 -10.469 40.804 1.00 49.06 88 VAL A C 1
ATOM 754 O O . VAL A 1 88 ? -36.625 -10.885 41.693 1.00 49.06 88 VAL A O 1
ATOM 757 N N . ASP A 1 89 ? -34.556 -10.424 40.905 1.00 44.25 89 ASP A N 1
ATOM 758 C CA . ASP A 1 89 ? -33.843 -10.699 42.146 1.00 44.25 89 ASP A CA 1
ATOM 759 C C . ASP A 1 89 ? -34.227 -9.607 43.155 1.00 44.25 89 ASP A C 1
ATOM 761 O O . ASP A 1 89 ? -33.806 -8.446 43.092 1.00 44.25 89 ASP A O 1
ATOM 765 N N . GLN A 1 90 ? -35.179 -9.977 44.005 1.00 42.50 90 GLN A N 1
ATOM 766 C CA . GLN A 1 90 ? -35.691 -9.200 45.114 1.00 42.50 90 GLN A CA 1
ATOM 767 C C . GLN A 1 90 ? -34.578 -9.005 46.143 1.00 42.50 90 GLN A C 1
ATOM 769 O O . GLN A 1 90 ? -34.051 -9.970 46.676 1.00 42.50 90 GLN A O 1
ATOM 774 N N . LEU A 1 91 ? -34.311 -7.739 46.475 1.00 47.81 91 LEU A N 1
ATOM 775 C CA . LEU A 1 91 ? -33.979 -7.292 47.832 1.00 47.81 91 LEU A CA 1
ATOM 776 C C . LEU A 1 91 ? -32.952 -8.140 48.620 1.00 47.81 91 LEU A C 1
ATOM 778 O O . LEU A 1 91 ? -33.261 -8.720 49.654 1.00 47.81 91 LEU A O 1
ATOM 782 N N . GLU A 1 92 ? -31.685 -8.049 48.224 1.00 43.44 92 GLU A N 1
ATOM 783 C CA . GLU A 1 92 ? -30.540 -8.142 49.146 1.00 43.44 92 GLU A CA 1
ATOM 784 C C . GLU A 1 92 ? -29.979 -6.718 49.344 1.00 43.44 92 GLU A C 1
ATOM 786 O O . GLU A 1 92 ? -28.936 -6.335 48.817 1.00 43.44 92 GLU A O 1
ATOM 791 N N . THR A 1 93 ? -30.744 -5.865 50.035 1.00 48.56 93 THR A N 1
ATOM 792 C CA . THR A 1 93 ? -30.402 -4.454 50.312 1.00 48.56 93 THR A CA 1
ATOM 793 C C . THR A 1 93 ? -30.133 -4.219 51.796 1.00 48.56 93 THR A C 1
ATOM 795 O O . THR A 1 93 ? -30.775 -3.366 52.411 1.00 48.56 93 THR A O 1
ATOM 798 N N . SER A 1 94 ? -29.217 -4.971 52.412 1.00 53.28 94 SER A N 1
ATOM 799 C CA . SER A 1 94 ? -28.840 -4.669 53.804 1.00 53.28 94 SER A CA 1
ATOM 800 C C . SER A 1 94 ? -27.383 -4.905 54.200 1.00 53.28 94 SER A C 1
ATOM 802 O O . SER A 1 94 ? -27.112 -4.921 55.394 1.00 53.28 94 SER A O 1
ATOM 804 N N . VAL A 1 95 ? -26.435 -5.020 53.257 1.00 57.56 95 VAL A N 1
ATOM 805 C CA . VAL A 1 95 ? -24.986 -4.864 53.545 1.00 57.56 95 VAL A CA 1
ATOM 806 C C . VAL A 1 95 ? -24.209 -4.346 52.316 1.00 57.56 95 VAL A C 1
ATOM 808 O O . VAL A 1 95 ? -23.153 -4.861 51.964 1.00 57.56 95 VAL A O 1
ATOM 811 N N . VAL A 1 96 ? -24.734 -3.348 51.606 1.00 58.88 96 VAL A N 1
ATOM 812 C CA . VAL A 1 96 ? -23.955 -2.614 50.593 1.00 58.88 96 VAL A CA 1
ATOM 813 C C . VAL A 1 96 ? -23.898 -1.176 51.077 1.00 58.88 96 VAL A C 1
ATOM 815 O O . VAL A 1 96 ? -24.938 -0.581 51.340 1.00 58.88 96 VAL A O 1
ATOM 818 N N . THR A 1 97 ? -22.697 -0.656 51.308 1.00 79.69 97 THR A N 1
ATOM 819 C CA . THR A 1 97 ? -22.513 0.725 51.761 1.00 79.69 97 THR A CA 1
ATOM 820 C C . THR A 1 97 ? -23.009 1.690 50.680 1.00 79.69 97 THR A C 1
ATOM 822 O O . THR A 1 97 ? -22.934 1.379 49.488 1.00 79.69 97 THR A O 1
ATOM 825 N N . ASP A 1 98 ? -23.493 2.874 51.069 1.00 81.12 98 ASP A N 1
ATOM 826 C CA . ASP A 1 98 ? -23.895 3.922 50.113 1.00 81.12 98 ASP A CA 1
ATOM 827 C C . ASP A 1 98 ? -22.771 4.220 49.101 1.00 81.12 98 ASP A C 1
ATOM 829 O O . ASP A 1 98 ? -23.015 4.458 47.916 1.00 81.12 98 ASP A O 1
ATOM 833 N N . GLU A 1 99 ? -21.519 4.119 49.555 1.00 78.06 99 GLU A N 1
ATOM 834 C CA . GLU A 1 99 ? -20.309 4.218 48.741 1.00 78.06 99 GLU A CA 1
ATOM 835 C C . GLU A 1 99 ? -20.283 3.207 47.581 1.00 78.06 99 GLU A C 1
ATOM 837 O O . GLU A 1 99 ? -20.045 3.585 46.433 1.00 78.06 99 GLU A O 1
ATOM 842 N N . ASP A 1 100 ? -20.566 1.929 47.844 1.00 80.00 100 ASP A N 1
ATOM 843 C CA . ASP A 1 100 ? -20.555 0.865 46.834 1.00 80.00 100 ASP A CA 1
ATOM 844 C C . ASP A 1 100 ? -21.695 1.038 45.822 1.00 80.00 100 ASP A C 1
ATOM 846 O O . ASP A 1 100 ? -21.545 0.746 44.629 1.00 80.00 100 ASP A O 1
ATOM 850 N N . GLN A 1 101 ? -22.837 1.558 46.274 1.00 83.88 101 GLN A N 1
ATOM 851 C CA . GLN A 1 101 ? -23.959 1.877 45.399 1.00 83.88 101 GLN A CA 1
ATOM 852 C C . GLN A 1 101 ? -23.619 3.053 44.474 1.00 83.88 101 GLN A C 1
ATOM 854 O O . GLN A 1 101 ? -23.872 2.975 43.268 1.00 83.88 101 GLN A O 1
ATOM 859 N N . MET A 1 102 ? -22.969 4.098 44.996 1.00 83.81 102 MET A N 1
ATOM 860 C CA . MET A 1 102 ? -22.462 5.213 44.190 1.00 83.81 102 MET A CA 1
ATOM 861 C C . MET A 1 102 ? -21.379 4.764 43.203 1.00 83.81 102 MET A C 1
ATOM 863 O O . MET A 1 102 ? -21.408 5.171 42.042 1.00 83.81 102 MET A O 1
ATOM 867 N N . GLN A 1 103 ? -20.460 3.883 43.606 1.00 84.00 103 GLN A N 1
ATOM 868 C CA . GLN A 1 103 ? -19.418 3.351 42.720 1.00 84.00 103 GLN A CA 1
ATOM 869 C C . GLN A 1 103 ? -19.991 2.541 41.553 1.00 84.00 103 GLN A C 1
ATOM 871 O O . GLN A 1 103 ? -19.497 2.652 40.430 1.00 84.00 103 GLN A O 1
ATOM 876 N N . ARG A 1 104 ? -21.040 1.745 41.785 1.00 83.69 104 ARG A N 1
ATOM 877 C CA . ARG A 1 104 ? -21.747 1.021 40.714 1.00 83.69 104 ARG A CA 1
ATOM 878 C C . ARG A 1 104 ? -22.501 1.974 39.793 1.00 83.69 104 ARG A C 1
ATOM 880 O O . ARG A 1 104 ? -22.434 1.817 38.578 1.00 83.69 104 ARG A O 1
ATOM 887 N N . LEU A 1 105 ? -23.175 2.975 40.358 1.00 83.69 105 LEU A N 1
ATOM 888 C CA . LEU A 1 105 ? -23.990 3.932 39.605 1.00 83.69 105 LEU A CA 1
ATOM 889 C C . LEU A 1 105 ? -23.147 4.858 38.719 1.00 83.69 105 LEU A C 1
ATOM 891 O O . LEU A 1 105 ? -23.546 5.190 37.607 1.00 83.69 105 LEU A O 1
ATOM 895 N N . LEU A 1 106 ? -21.959 5.230 39.189 1.00 83.56 106 LEU A N 1
ATOM 896 C CA . LEU A 1 106 ? -20.986 6.028 38.444 1.00 83.56 106 LEU A CA 1
ATOM 897 C C . LEU A 1 106 ? -20.066 5.171 37.551 1.00 83.56 106 LEU A C 1
ATOM 899 O O . LEU A 1 106 ? -19.221 5.715 36.845 1.00 83.56 106 LEU A O 1
ATOM 903 N N . GLY A 1 107 ? -20.216 3.840 37.571 1.00 78.56 107 GLY A N 1
ATOM 904 C CA . GLY A 1 107 ? -19.425 2.915 36.755 1.00 78.56 107 GLY A CA 1
ATOM 905 C C . GLY A 1 107 ? -17.954 2.793 37.170 1.00 78.56 107 GLY A C 1
ATOM 906 O O . GLY A 1 107 ? -17.140 2.311 36.388 1.00 78.56 107 GLY A O 1
ATOM 907 N N . PHE A 1 108 ? -17.596 3.212 38.388 1.00 81.25 108 PHE A N 1
ATOM 908 C CA . PHE A 1 108 ? -16.243 3.065 38.943 1.00 81.25 108 PHE A CA 1
ATOM 909 C C . PHE A 1 108 ? -15.927 1.632 39.386 1.00 81.25 108 PHE A C 1
ATOM 911 O O . PHE A 1 108 ? -14.767 1.288 39.618 1.00 81.25 108 PHE A O 1
ATOM 918 N N . SER A 1 109 ? -16.947 0.783 39.491 1.00 77.88 109 SER A N 1
ATOM 919 C CA . SER A 1 109 ? -16.788 -0.629 39.814 1.00 77.88 109 SER A CA 1
ATOM 920 C C . SER A 1 109 ? -16.203 -1.405 38.622 1.00 77.88 109 SER A C 1
ATOM 922 O O . SER A 1 109 ? -16.891 -1.670 37.641 1.00 77.88 109 SER A O 1
ATOM 924 N N . GLY A 1 110 ? -14.924 -1.791 38.727 1.00 77.06 110 GLY A N 1
ATOM 925 C CA . GLY A 1 110 ? -14.315 -2.844 37.906 1.00 77.06 110 GLY A CA 1
ATOM 926 C C . GLY A 1 110 ? -13.979 -2.467 36.460 1.00 77.06 110 GLY A C 1
ATOM 927 O O . GLY A 1 110 ? -14.487 -3.089 35.527 1.00 77.06 110 GLY A O 1
ATOM 928 N N . PHE A 1 111 ? -13.052 -1.524 36.251 1.00 82.81 111 PHE A N 1
ATOM 929 C CA . PHE A 1 111 ? -12.444 -1.321 34.930 1.00 82.81 111 PHE A CA 1
ATOM 930 C C . PHE A 1 111 ? -11.638 -2.559 34.511 1.00 82.81 111 PHE A C 1
ATOM 932 O O . PHE A 1 111 ? -10.466 -2.721 34.853 1.00 82.81 111 PHE A O 1
ATOM 939 N N . GLY A 1 112 ? -12.281 -3.452 33.762 1.00 84.38 112 GLY A N 1
ATOM 940 C CA . GLY A 1 112 ? -11.613 -4.558 33.090 1.00 84.38 112 GLY A CA 1
ATOM 941 C C . GLY A 1 112 ? -10.674 -4.056 31.992 1.00 84.38 112 GLY A C 1
ATOM 942 O O . GLY A 1 112 ? -10.879 -2.997 31.399 1.00 84.38 112 GLY A O 1
ATOM 943 N N . THR A 1 113 ? -9.636 -4.833 31.687 1.00 87.94 113 THR A N 1
ATOM 944 C CA . THR A 1 113 ? -8.776 -4.576 30.529 1.00 87.94 113 THR A CA 1
ATOM 945 C C . THR A 1 113 ? -9.214 -5.436 29.351 1.00 87.94 113 THR A C 1
ATOM 947 O O . THR A 1 113 ? -9.457 -6.630 29.496 1.00 87.94 113 THR A O 1
ATOM 950 N N . THR A 1 114 ? -9.279 -4.845 28.161 1.00 88.75 114 THR A N 1
ATOM 951 C CA . THR A 1 114 ? -9.489 -5.574 26.900 1.00 88.75 114 THR A CA 1
ATOM 952 C C . THR A 1 114 ? -8.170 -5.989 26.244 1.00 88.75 114 THR A C 1
ATOM 954 O O . THR A 1 114 ? -8.149 -6.453 25.105 1.00 88.75 114 THR A O 1
ATOM 957 N N . LYS A 1 115 ? -7.037 -5.830 26.945 1.00 89.62 115 LYS A N 1
ATOM 958 C CA . LYS A 1 115 ? -5.711 -6.170 26.423 1.00 89.62 115 LYS A CA 1
ATOM 959 C C . LYS A 1 115 ? -5.648 -7.659 26.075 1.00 89.62 115 LYS A C 1
ATOM 961 O O . LYS A 1 115 ? -5.882 -8.508 26.927 1.00 89.62 115 LYS A O 1
ATOM 966 N N . ASN A 1 116 ? -5.281 -7.955 24.829 1.00 89.75 116 ASN A N 1
ATOM 967 C CA . ASN A 1 116 ? -5.201 -9.305 24.249 1.00 89.75 116 ASN A CA 1
ATOM 968 C C . ASN A 1 116 ? -6.543 -10.045 24.096 1.00 89.75 116 ASN A C 1
ATOM 970 O O . ASN A 1 116 ? -6.536 -11.211 23.708 1.00 89.75 116 ASN A O 1
ATOM 974 N N . LEU A 1 117 ? -7.677 -9.393 24.363 1.00 90.62 117 LEU A N 1
ATOM 975 C CA . LEU A 1 117 ? -8.994 -9.926 24.030 1.00 90.62 117 LEU A CA 1
ATOM 976 C C . LEU A 1 117 ? -9.394 -9.453 22.633 1.00 90.62 117 LEU A C 1
ATOM 978 O O . LEU A 1 117 ? -9.110 -8.323 22.229 1.00 90.62 117 LEU A O 1
ATOM 982 N N . GLU A 1 118 ? -10.062 -10.323 21.883 1.00 89.94 118 GLU A N 1
ATOM 983 C CA . GLU A 1 118 ? -10.617 -9.931 20.595 1.00 89.94 118 GLU A CA 1
ATOM 984 C C . GLU A 1 118 ? -11.841 -9.036 20.807 1.00 89.94 118 GLU A C 1
ATOM 986 O O . GLU A 1 118 ? -12.849 -9.454 21.372 1.00 89.94 118 GLU A O 1
ATOM 991 N N . VAL A 1 119 ? -11.762 -7.800 20.317 1.00 91.69 119 VAL A N 1
ATOM 992 C CA . VAL A 1 119 ? -12.894 -6.870 20.289 1.00 91.69 119 VAL A CA 1
ATOM 993 C C . VAL A 1 119 ? -13.568 -6.993 18.926 1.00 91.69 119 VAL A C 1
ATOM 995 O O . VAL A 1 119 ? -12.918 -6.800 17.897 1.00 91.69 119 VAL A O 1
ATOM 998 N N . SER A 1 120 ? -14.861 -7.327 18.911 1.00 89.25 120 SER A N 1
ATOM 999 C CA . SER A 1 120 ? -15.643 -7.536 17.681 1.00 89.25 120 SER A CA 1
ATOM 1000 C C . SER A 1 120 ? -15.580 -6.339 16.730 1.00 89.25 120 SER A C 1
ATOM 1002 O O . SER A 1 120 ? -15.433 -6.521 15.522 1.00 89.25 120 SER A O 1
ATOM 1004 N N . ASP A 1 121 ? -15.602 -5.125 17.280 1.00 91.06 121 ASP A N 1
ATOM 1005 C CA . ASP A 1 121 ? -15.568 -3.883 16.508 1.00 91.06 121 ASP A CA 1
ATOM 1006 C C . ASP A 1 121 ? -14.298 -3.745 15.649 1.00 91.06 121 ASP A C 1
ATOM 1008 O O . ASP A 1 121 ? -14.377 -3.352 14.487 1.00 91.06 121 ASP A O 1
ATOM 1012 N N . ASN A 1 122 ? -13.144 -4.217 16.140 1.00 89.12 122 ASN A N 1
ATOM 1013 C CA . ASN A 1 122 ? -11.877 -4.193 15.396 1.00 89.12 122 ASN A CA 1
ATOM 1014 C C . ASN A 1 122 ? -11.896 -5.061 14.123 1.00 89.12 122 ASN A C 1
ATOM 1016 O O . ASN A 1 122 ? -10.974 -4.977 13.315 1.00 89.12 122 ASN A O 1
ATOM 1020 N N . LYS A 1 123 ? -12.901 -5.925 13.933 1.00 87.44 123 LYS A N 1
ATOM 1021 C CA . LYS A 1 123 ? -13.026 -6.775 12.738 1.00 87.44 123 LYS A CA 1
ATOM 1022 C C . LYS A 1 123 ? -13.945 -6.172 11.680 1.00 87.44 123 LYS A C 1
ATOM 1024 O O . LYS A 1 123 ? -13.709 -6.382 10.494 1.00 87.44 123 LYS A O 1
ATOM 1029 N N . THR A 1 124 ? -14.996 -5.467 12.092 1.00 87.75 124 THR A N 1
ATOM 1030 C CA . THR A 1 124 ? -16.070 -5.021 11.188 1.00 87.75 124 THR A CA 1
ATOM 1031 C C . THR A 1 124 ? -16.077 -3.522 10.940 1.00 87.75 124 THR A C 1
ATOM 1033 O O . THR A 1 124 ? -16.622 -3.081 9.929 1.00 87.75 124 THR A O 1
ATOM 1036 N N . SER A 1 125 ? -15.512 -2.731 11.851 1.00 88.50 125 SER A N 1
ATOM 1037 C CA . SER A 1 125 ? -15.564 -1.276 11.783 1.00 88.50 125 SER A CA 1
ATOM 1038 C C . SER A 1 125 ? -14.326 -0.682 11.107 1.00 88.50 125 SER A C 1
ATOM 1040 O O . SER A 1 125 ? -13.389 -1.378 10.700 1.00 88.50 125 SER A O 1
ATOM 1042 N N . ALA A 1 126 ? -14.308 0.648 11.007 1.00 84.94 126 ALA A N 1
ATOM 1043 C CA . ALA A 1 126 ? -13.148 1.401 10.541 1.00 84.94 126 ALA A CA 1
ATOM 1044 C C . ALA A 1 126 ? -11.884 1.154 11.395 1.00 84.94 126 ALA A C 1
ATOM 1046 O O . ALA A 1 126 ? -10.775 1.386 10.911 1.00 84.94 126 ALA A O 1
ATOM 1047 N N . ALA A 1 127 ? -12.033 0.637 12.623 1.00 85.56 127 ALA A N 1
ATOM 1048 C CA . ALA A 1 127 ? -10.925 0.260 13.499 1.00 85.56 127 ALA A CA 1
ATOM 1049 C C . ALA A 1 127 ? -10.073 -0.896 12.944 1.00 85.56 127 ALA A C 1
ATOM 1051 O O . ALA A 1 127 ? -8.913 -1.032 13.328 1.00 85.56 127 ALA A O 1
ATOM 1052 N N . SER A 1 128 ? -10.606 -1.693 12.008 1.00 86.81 128 SER A N 1
ATOM 1053 C CA . SER A 1 128 ? -9.886 -2.816 11.390 1.00 86.81 128 SER A CA 1
ATOM 1054 C C . SER A 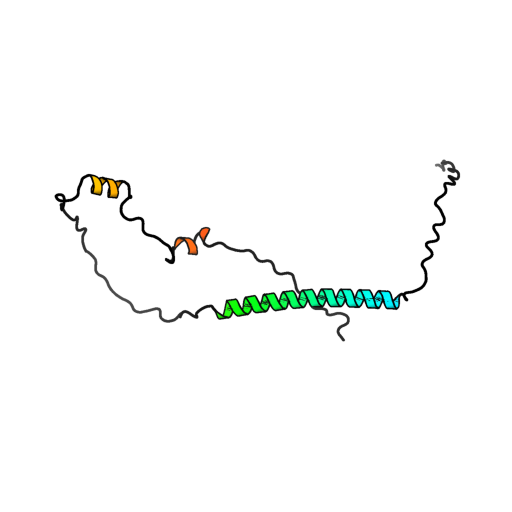1 128 ? -8.631 -2.391 10.621 1.00 86.81 128 SER A C 1
ATOM 1056 O O . SER A 1 128 ? -7.683 -3.166 10.523 1.00 86.81 128 SER A O 1
ATOM 1058 N N . GLY A 1 129 ? -8.590 -1.146 10.132 1.00 86.69 129 GLY A N 1
ATOM 1059 C CA . GLY A 1 129 ? -7.447 -0.596 9.407 1.00 86.69 129 GLY A CA 1
ATOM 1060 C C . GLY A 1 129 ? -7.188 -1.312 8.076 1.00 86.69 129 GLY A C 1
ATOM 1061 O O . GLY A 1 129 ? -6.612 -2.394 8.020 1.00 86.69 129 GLY A O 1
ATOM 1062 N N . ALA A 1 130 ? -7.545 -0.679 6.959 1.00 85.56 130 ALA A N 1
ATOM 1063 C CA . ALA A 1 130 ? -7.217 -1.189 5.627 1.00 85.56 130 ALA A CA 1
ATOM 1064 C C . ALA A 1 130 ? -6.034 -0.421 5.018 1.00 85.56 130 ALA A C 1
ATOM 1066 O O . ALA A 1 130 ? -5.979 0.806 5.081 1.00 85.56 130 ALA A O 1
ATOM 1067 N N . ALA A 1 131 ? -5.102 -1.136 4.379 1.00 88.00 131 ALA A N 1
ATOM 1068 C CA . ALA A 1 131 ? -3.974 -0.535 3.666 1.00 88.00 131 ALA A CA 1
ATOM 1069 C C . ALA A 1 131 ? -4.102 -0.754 2.152 1.00 88.00 131 ALA A C 1
ATOM 1071 O O . ALA A 1 131 ? -4.069 -1.890 1.674 1.00 88.00 131 ALA A O 1
ATOM 1072 N N . ALA A 1 132 ? -4.193 0.334 1.384 1.00 87.88 132 ALA A N 1
ATOM 1073 C CA . ALA A 1 132 ? -4.159 0.280 -0.075 1.00 87.88 132 ALA A CA 1
ATOM 1074 C C . ALA A 1 132 ? -2.715 0.080 -0.565 1.00 87.88 132 ALA A C 1
ATOM 1076 O O . ALA A 1 132 ? -1.828 0.872 -0.249 1.00 87.88 132 ALA A O 1
ATOM 1077 N N . LYS A 1 133 ? -2.465 -0.979 -1.347 1.00 88.81 133 LYS A N 1
ATOM 1078 C CA . LYS A 1 133 ? -1.132 -1.292 -1.890 1.00 88.81 133 LYS A CA 1
ATOM 1079 C C . LYS A 1 133 ? -1.172 -1.345 -3.413 1.00 88.81 133 LYS A C 1
ATOM 1081 O O . LYS A 1 133 ? -1.782 -2.242 -3.986 1.00 88.81 133 LYS A O 1
ATOM 1086 N N . ASN A 1 134 ? -0.461 -0.424 -4.060 1.00 90.38 134 ASN A N 1
ATOM 1087 C CA . ASN A 1 134 ? -0.280 -0.402 -5.510 1.00 90.38 134 ASN A CA 1
ATOM 1088 C C . ASN A 1 134 ? 1.128 -0.893 -5.861 1.00 90.38 134 ASN A C 1
ATOM 1090 O O . ASN A 1 134 ? 2.110 -0.210 -5.582 1.00 90.38 134 ASN A O 1
ATOM 1094 N N . LYS A 1 135 ? 1.235 -2.080 -6.469 1.00 89.62 135 LYS A N 1
ATOM 1095 C CA . LYS A 1 135 ? 2.519 -2.618 -6.947 1.00 89.62 135 LYS A CA 1
ATOM 1096 C C . LYS A 1 135 ? 2.894 -2.010 -8.298 1.00 89.62 135 LYS A C 1
ATOM 1098 O O . LYS A 1 135 ? 2.037 -1.822 -9.164 1.00 89.62 135 LYS A O 1
ATOM 1103 N N . ALA A 1 136 ? 4.185 -1.770 -8.510 1.00 92.75 136 ALA A N 1
ATOM 1104 C CA . ALA A 1 136 ? 4.690 -1.365 -9.816 1.00 92.75 136 ALA A CA 1
ATOM 1105 C C . ALA A 1 136 ? 4.481 -2.482 -10.858 1.00 92.75 136 ALA A C 1
ATOM 1107 O O . ALA A 1 136 ? 4.680 -3.668 -10.587 1.00 92.75 136 ALA A O 1
ATOM 1108 N N . ARG A 1 137 ? 4.089 -2.103 -12.080 1.00 94.31 137 ARG A N 1
ATOM 1109 C CA . ARG A 1 137 ? 3.896 -3.051 -13.189 1.00 94.31 137 ARG A CA 1
ATOM 1110 C C . ARG A 1 137 ? 5.242 -3.643 -13.626 1.00 94.31 137 ARG A C 1
ATOM 1112 O O . ARG A 1 137 ? 6.156 -2.904 -13.987 1.00 94.31 137 ARG A O 1
ATOM 1119 N N . ARG A 1 138 ? 5.351 -4.977 -13.663 1.00 93.81 138 ARG A N 1
ATOM 1120 C CA . ARG A 1 138 ? 6.509 -5.695 -14.230 1.00 93.81 138 ARG A CA 1
ATOM 1121 C C . ARG A 1 138 ? 6.265 -5.963 -15.716 1.00 93.81 138 ARG A C 1
ATOM 1123 O O . ARG A 1 138 ? 5.403 -6.763 -16.068 1.00 93.81 138 ARG A O 1
ATOM 1130 N N . TYR A 1 139 ? 7.024 -5.304 -16.589 1.00 94.62 139 TYR A N 1
ATOM 1131 C CA . TYR A 1 139 ? 6.945 -5.528 -18.035 1.00 94.62 139 TYR A CA 1
ATOM 1132 C C . TYR A 1 139 ? 7.874 -6.661 -18.479 1.00 94.62 139 TYR A C 1
ATOM 1134 O O . TYR A 1 139 ? 9.004 -6.784 -18.005 1.00 94.62 139 TYR A O 1
ATOM 1142 N N . ARG A 1 140 ? 7.399 -7.479 -19.423 1.00 94.06 140 ARG A N 1
ATOM 1143 C CA . ARG A 1 140 ? 8.207 -8.498 -20.103 1.00 94.06 140 ARG A CA 1
ATOM 1144 C C . ARG A 1 140 ? 8.826 -7.879 -21.350 1.00 94.06 140 ARG A C 1
ATOM 1146 O O . ARG A 1 140 ? 8.152 -7.171 -22.094 1.00 94.06 140 ARG A O 1
ATOM 1153 N N . GLN A 1 141 ? 10.105 -8.149 -21.579 1.00 94.44 141 GLN A N 1
ATOM 1154 C CA . GLN A 1 141 ? 10.787 -7.709 -22.788 1.00 94.44 141 GLN A CA 1
ATOM 1155 C C . GLN A 1 141 ? 10.564 -8.740 -23.895 1.00 94.44 141 GLN A C 1
ATOM 1157 O O . GLN A 1 141 ? 10.927 -9.902 -23.729 1.00 94.44 141 GLN A O 1
ATOM 1162 N N . TYR A 1 142 ? 9.980 -8.309 -25.012 1.00 95.94 142 TYR A N 1
ATOM 1163 C CA . TYR A 1 142 ? 9.750 -9.164 -26.181 1.00 95.94 142 TYR A CA 1
ATOM 1164 C C . TYR A 1 142 ? 10.766 -8.920 -27.298 1.00 95.94 142 TYR A C 1
ATOM 1166 O O . TYR A 1 142 ? 11.202 -9.870 -27.938 1.00 95.94 142 TYR A O 1
ATOM 1174 N N . MET A 1 143 ? 11.197 -7.671 -27.483 1.00 95.88 143 MET A N 1
ATOM 1175 C CA . MET A 1 143 ? 12.164 -7.316 -28.522 1.00 95.88 143 MET A CA 1
ATOM 1176 C C . MET A 1 143 ? 13.601 -7.552 -28.052 1.00 95.88 143 MET A C 1
ATOM 1178 O O . MET A 1 143 ? 13.939 -7.271 -26.897 1.00 95.88 143 MET A O 1
ATOM 1182 N N . ASN A 1 144 ? 14.450 -8.045 -28.958 1.00 91.94 144 ASN A N 1
ATOM 1183 C CA . ASN A 1 144 ? 15.837 -8.447 -28.690 1.00 91.94 144 ASN A CA 1
ATOM 1184 C C . ASN A 1 144 ? 15.950 -9.498 -27.575 1.00 91.94 144 ASN A C 1
ATOM 1186 O O . ASN A 1 144 ? 16.847 -9.433 -26.729 1.00 91.94 144 ASN A O 1
ATOM 1190 N N . ARG A 1 145 ? 15.012 -10.453 -27.549 1.00 89.25 145 ARG A N 1
ATOM 1191 C CA . ARG A 1 145 ? 15.229 -11.710 -26.831 1.00 89.25 145 ARG A CA 1
ATOM 1192 C C . ARG A 1 145 ? 16.287 -12.496 -27.610 1.00 89.25 145 ARG A C 1
ATOM 1194 O O . ARG A 1 145 ? 16.168 -12.614 -28.825 1.00 89.25 145 ARG A O 1
ATOM 1201 N N . LYS A 1 146 ? 17.344 -12.905 -26.908 1.00 82.00 146 LYS A N 1
ATOM 1202 C CA . LYS A 1 146 ? 18.415 -13.750 -27.447 1.00 82.00 146 LYS A CA 1
ATOM 1203 C C . LYS A 1 146 ? 17.924 -15.174 -27.644 1.00 82.00 146 LYS A C 1
ATOM 1205 O O . LYS A 1 146 ? 17.072 -15.588 -26.823 1.00 82.00 146 LYS A O 1
#

Organism: Cyclophora tenuis (NCBI:txid216820)

Secondary structure (DSSP, 8-state):
-------------------------S---HHHHHHHHHHHHHHHHHHHHHHHHHHHHHHHHHHTTS---------------------------SS--HHHHHHHHTT-S-----TTSPPTHHHHSGGG------PPP-PPP-TT--

Mean predicted aligned error: 21.8 Å

Radius of gyration: 41.04 Å; Cα contacts (8 Å, |Δi|>4): 11; chains: 1; bounding box: 82×78×110 Å

Sequence (146 aa):
YDYRKGHRRHRHDERRGGFREQSRSRSRSPDDERRRLEKERKARMARLRAENDAEEEIRLSLHHKKPELIDTAVVSKKKRTTQQLNDVDQLETSVVTDEDQMQRLLGFSGFGTTKNLEVSDNKTSAASGAAAKNKARRYRQYMNRK

Foldseek 3Di:
DDDDDDDDDDDDDPDDPDPPPPPPDDDDPPVNVVVVVVVVVVVVVVVVVVVVVVVVVVVVVVVVPDDDDDDDDDDDDDDDDDDDDDPPPDDPPDPDDPVNVVCVVVVVPDDDDCVPPDDPCCVPHCVVDDDDDDDDDDDDDDPPDD

pLDDT: mean 70.41, std 19.32, range [36.94, 95.94]

InterPro domains:
  IPR013957 U4/U6.U5 small nuclear ribonucleoprotein 27kDa protein [PF08648] (98-146)